Protein AF-A0AAV4PTM7-F1 (afdb_monomer)

Solvent-accessible surface area (backbone atoms only — not comparable to full-atom values): 9675 Å² total; per-residue (Å²): 117,81,78,84,70,65,84,48,94,49,66,48,75,42,84,50,56,78,88,29,52,40,85,44,82,68,51,60,56,103,88,47,66,78,36,68,26,48,34,34,26,4,47,56,44,49,49,53,51,48,52,56,47,50,68,61,45,69,78,68,66,70,103,73,63,75,95,68,82,64,57,34,36,32,39,38,38,43,46,26,48,37,37,32,33,60,32,76,85,66,52,61,63,32,39,34,42,30,68,70,17,52,76,44,94,44,91,88,51,53,48,39,32,35,44,43,69,51,72,95,68,92,82,74,92,46,71,70,59,48,53,54,43,41,76,74,66,49,59,67,66,57,58,54,47,54,52,50,52,53,53,50,55,51,52,51,52,57,57,52,57,68,67,71,77,116

Structure (mmCIF, N/CA/C/O backbone):
data_AF-A0AAV4PTM7-F1
#
_entry.id   AF-A0AAV4PTM7-F1
#
loop_
_atom_site.group_PDB
_atom_site.id
_atom_site.type_symbol
_atom_site.label_atom_id
_atom_site.label_alt_id
_atom_site.label_comp_id
_atom_site.label_asym_id
_atom_site.label_entity_id
_atom_site.label_seq_id
_atom_site.pdbx_PDB_ins_code
_atom_site.Cartn_x
_atom_site.Cartn_y
_atom_site.Cartn_z
_atom_site.occupancy
_atom_site.B_iso_or_equiv
_atom_site.auth_seq_id
_atom_site.auth_comp_id
_atom_site.auth_asym_id
_atom_site.auth_atom_id
_atom_site.pdbx_PDB_model_num
ATOM 1 N N . MET A 1 1 ? -3.768 -21.547 0.104 1.00 46.97 1 MET A N 1
ATOM 2 C CA . MET A 1 1 ? -2.486 -21.900 0.759 1.00 46.97 1 MET A CA 1
ATOM 3 C C . MET A 1 1 ? -1.409 -20.812 0.682 1.00 46.97 1 MET A C 1
ATOM 5 O O . MET A 1 1 ? -0.734 -20.615 1.678 1.00 46.97 1 MET A O 1
ATOM 9 N N . GLY A 1 2 ? -1.249 -20.048 -0.412 1.00 51.84 2 GLY A N 1
ATOM 10 C CA . GLY A 1 2 ? -0.186 -19.017 -0.516 1.00 51.84 2 GLY A CA 1
ATOM 11 C C . GLY A 1 2 ? -0.287 -17.799 0.427 1.00 51.84 2 GLY A C 1
ATOM 12 O O . GLY A 1 2 ? 0.619 -16.974 0.455 1.00 51.84 2 GLY A O 1
ATOM 13 N N . GLN A 1 3 ? -1.372 -17.674 1.197 1.00 50.00 3 GLN A N 1
ATOM 14 C CA . GLN A 1 3 ? -1.558 -16.620 2.205 1.00 50.00 3 GLN A CA 1
ATOM 15 C C . GLN A 1 3 ? -0.800 -16.936 3.507 1.00 50.00 3 GLN A C 1
ATOM 17 O O . GLN A 1 3 ? -0.247 -16.030 4.113 1.00 50.00 3 GLN A O 1
ATOM 22 N N . CYS A 1 4 ? -0.698 -18.206 3.906 1.00 47.34 4 CYS A N 1
ATOM 23 C CA . CYS A 1 4 ? -0.143 -18.597 5.209 1.00 47.34 4 CYS A CA 1
ATOM 24 C C . CYS A 1 4 ? 1.397 -18.635 5.258 1.00 47.34 4 CYS A C 1
ATOM 26 O O . CYS A 1 4 ? 1.957 -18.823 6.328 1.00 47.34 4 CYS A O 1
ATOM 28 N N . PHE A 1 5 ? 2.079 -18.463 4.118 1.00 45.56 5 PHE A N 1
ATOM 29 C CA . PHE A 1 5 ? 3.535 -18.647 3.995 1.00 45.56 5 PHE A CA 1
ATOM 30 C C . PHE A 1 5 ? 4.269 -17.452 3.376 1.00 45.56 5 PHE A C 1
ATOM 32 O O . PHE A 1 5 ? 5.419 -17.576 2.965 1.00 45.56 5 PHE A O 1
ATOM 39 N N . SER A 1 6 ? 3.626 -16.286 3.265 1.00 42.75 6 SER A N 1
ATOM 40 C CA . SER A 1 6 ? 4.366 -15.080 2.884 1.00 42.75 6 SER A CA 1
ATOM 41 C C . SER A 1 6 ? 5.147 -14.584 4.097 1.00 42.75 6 SER A C 1
ATOM 43 O O . SER A 1 6 ? 4.548 -14.087 5.046 1.00 42.75 6 SER A O 1
ATOM 45 N N . THR A 1 7 ? 6.468 -14.724 4.067 1.00 40.50 7 THR A N 1
ATOM 46 C CA . THR A 1 7 ? 7.371 -14.055 5.005 1.00 40.50 7 THR A CA 1
ATOM 47 C C . THR A 1 7 ? 7.286 -12.549 4.763 1.00 40.50 7 THR A C 1
ATOM 49 O O . THR A 1 7 ? 7.759 -12.049 3.744 1.00 40.50 7 THR A O 1
ATOM 52 N N . SER A 1 8 ? 6.613 -11.833 5.661 1.00 48.38 8 SER A N 1
ATOM 53 C CA . SER A 1 8 ? 6.539 -10.372 5.638 1.00 48.38 8 SER A CA 1
ATOM 54 C C . SER A 1 8 ? 7.711 -9.820 6.449 1.00 48.38 8 SER A C 1
ATOM 56 O O . SER A 1 8 ? 7.681 -9.865 7.677 1.00 48.38 8 SER A O 1
ATOM 58 N N . ASP A 1 9 ? 8.744 -9.298 5.785 1.00 51.97 9 ASP A N 1
ATOM 59 C CA . ASP A 1 9 ? 9.880 -8.658 6.472 1.00 51.97 9 ASP A CA 1
ATOM 60 C C . ASP A 1 9 ? 9.454 -7.426 7.306 1.00 51.97 9 ASP A C 1
ATOM 62 O O . ASP A 1 9 ? 10.126 -7.060 8.275 1.00 51.97 9 ASP A O 1
ATOM 66 N N . GLU A 1 10 ? 8.289 -6.837 7.005 1.00 57.81 10 GLU A N 1
ATOM 67 C CA . GLU A 1 10 ? 7.742 -5.647 7.673 1.00 57.81 10 GLU A CA 1
ATOM 68 C C . GLU A 1 10 ? 6.369 -5.895 8.323 1.00 57.81 10 GLU A C 1
ATOM 70 O O . GLU A 1 10 ? 5.446 -5.111 8.141 1.00 57.81 10 GLU A O 1
ATOM 75 N N . ALA A 1 11 ? 6.218 -6.969 9.108 1.00 64.38 11 ALA A N 1
ATOM 76 C CA . ALA A 1 11 ? 4.994 -7.208 9.882 1.00 64.38 11 ALA A CA 1
ATOM 77 C C . ALA A 1 11 ? 4.921 -6.338 11.150 1.00 64.38 11 ALA A C 1
ATOM 79 O O . ALA A 1 11 ? 5.406 -6.731 12.216 1.00 64.38 11 ALA A O 1
ATOM 80 N N . VAL A 1 12 ? 4.318 -5.154 11.034 1.00 81.44 12 VAL A N 1
ATOM 81 C CA . VAL A 1 12 ? 3.729 -4.442 12.180 1.00 81.44 12 VAL A CA 1
ATOM 82 C C . VAL A 1 12 ? 2.307 -4.956 12.373 1.00 81.44 12 VAL A C 1
ATOM 84 O O . VAL A 1 12 ? 1.565 -5.096 11.401 1.00 81.44 12 VAL A O 1
ATOM 87 N N . GLN A 1 13 ? 1.946 -5.245 13.620 1.00 88.00 13 GLN A N 1
ATOM 88 C CA . GLN A 1 13 ? 0.612 -5.699 13.998 1.00 88.00 13 GLN A CA 1
ATOM 89 C C . GLN A 1 13 ? -0.042 -4.647 14.888 1.00 88.00 13 GLN A C 1
ATOM 91 O O . GLN A 1 13 ? 0.579 -4.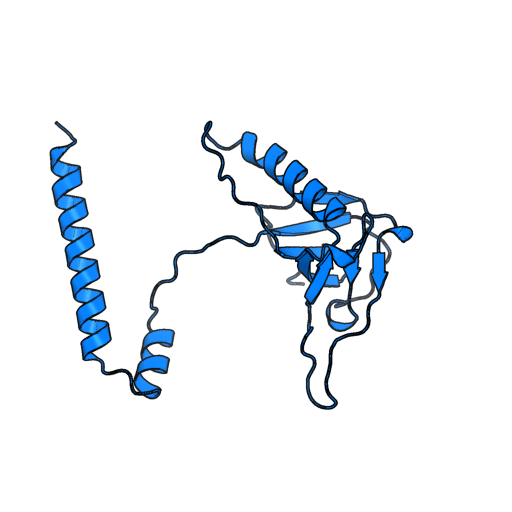178 15.842 1.00 88.00 13 GLN A O 1
ATOM 96 N N . ILE A 1 14 ? -1.277 -4.283 14.558 1.00 89.44 14 ILE A N 1
ATOM 97 C CA . ILE A 1 14 ? -2.095 -3.343 15.326 1.00 89.44 14 ILE A CA 1
ATOM 98 C C . ILE A 1 14 ? -3.416 -4.016 15.652 1.00 89.44 14 ILE A C 1
ATOM 100 O O . ILE A 1 14 ? -4.045 -4.617 14.782 1.00 89.44 14 ILE A O 1
ATOM 104 N N . GLU A 1 15 ? -3.845 -3.908 16.901 1.00 90.69 15 GLU A N 1
ATOM 105 C CA . GLU A 1 15 ? -5.148 -4.400 17.321 1.00 90.69 15 GLU A CA 1
ATOM 106 C C . GLU A 1 15 ? -6.240 -3.388 16.945 1.00 90.69 15 GLU A C 1
ATOM 108 O O . GLU A 1 15 ? -6.134 -2.182 17.214 1.00 90.69 15 GLU A O 1
ATOM 113 N N . LEU A 1 16 ? -7.275 -3.885 16.269 1.00 90.25 16 LEU A N 1
ATOM 114 C CA . LEU A 1 16 ? -8.450 -3.116 15.880 1.00 90.25 16 LEU A CA 1
ATOM 115 C C . LEU A 1 16 ? -9.690 -3.682 16.557 1.00 90.25 16 LEU A C 1
ATOM 117 O O . LEU A 1 16 ? -9.960 -4.879 16.473 1.00 90.25 16 LEU A O 1
ATOM 121 N N . ASP A 1 17 ? -10.484 -2.799 17.148 1.00 89.69 17 ASP A N 1
ATOM 122 C CA . ASP A 1 17 ? -11.818 -3.156 17.611 1.00 89.69 17 ASP A CA 1
ATOM 123 C C . ASP A 1 17 ? -12.791 -3.205 16.425 1.00 89.69 17 ASP A C 1
ATOM 125 O O . ASP A 1 17 ? -12.622 -2.497 15.430 1.00 89.69 17 ASP A O 1
ATOM 129 N N . ASP A 1 18 ? -13.894 -3.946 16.555 1.00 84.81 18 ASP A N 1
ATOM 130 C CA . ASP A 1 18 ? -14.944 -3.968 15.522 1.00 84.81 18 ASP A CA 1
ATOM 131 C C . ASP A 1 18 ? -15.547 -2.577 15.270 1.00 84.81 18 ASP A C 1
ATOM 133 O O . ASP A 1 18 ? -15.996 -2.274 14.168 1.00 84.81 18 ASP A O 1
ATOM 137 N N . LYS A 1 19 ? -15.499 -1.688 16.272 1.00 88.25 19 LYS A N 1
ATOM 138 C CA . LYS A 1 19 ? -15.916 -0.288 16.127 1.00 88.25 19 LYS A CA 1
ATOM 139 C C . LYS A 1 19 ? -14.989 0.504 15.205 1.00 88.25 19 LYS A C 1
ATOM 141 O O . LYS A 1 19 ? -15.424 1.517 14.667 1.00 88.25 19 LYS A O 1
ATOM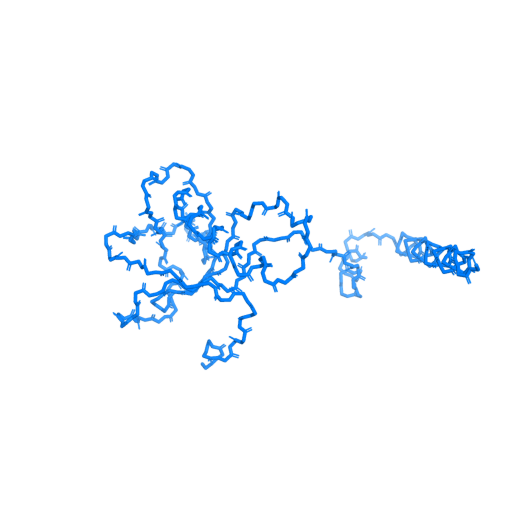 146 N N . ASP A 1 20 ? -13.734 0.097 15.041 1.00 91.38 20 ASP A N 1
ATOM 147 C CA . ASP A 1 20 ? -12.741 0.806 14.233 1.00 91.38 20 ASP A CA 1
ATOM 148 C C . ASP A 1 20 ? -12.837 0.404 12.756 1.00 91.38 20 ASP A C 1
ATOM 150 O O . ASP A 1 20 ? -12.341 1.111 11.882 1.00 91.38 20 ASP A O 1
ATOM 154 N N . VAL A 1 21 ? -13.526 -0.694 12.447 1.00 92.06 21 VAL A N 1
ATOM 155 C CA . VAL A 1 21 ? -13.688 -1.197 11.083 1.00 92.06 21 VAL A CA 1
ATOM 156 C C . VAL A 1 21 ? -15.001 -0.695 10.488 1.00 92.06 21 VAL A C 1
ATOM 158 O O . VAL A 1 21 ? -16.066 -0.797 11.090 1.00 92.06 21 VAL A O 1
ATOM 161 N N . VAL A 1 22 ? -14.937 -0.152 9.275 1.00 93.56 22 VAL A N 1
ATOM 162 C CA . VAL A 1 22 ? -16.106 0.314 8.524 1.00 93.56 22 VAL A CA 1
ATOM 163 C C . VAL A 1 22 ? -16.152 -0.397 7.181 1.00 93.56 22 VAL A C 1
ATOM 165 O O . VAL A 1 22 ? -15.181 -0.387 6.430 1.00 93.56 22 VAL A O 1
ATOM 168 N N . ASN A 1 23 ? -17.298 -0.981 6.847 1.00 92.38 23 ASN A N 1
ATOM 169 C CA . ASN A 1 23 ? -17.526 -1.552 5.525 1.00 92.38 23 ASN A CA 1
ATOM 170 C C . ASN A 1 23 ? -18.027 -0.461 4.576 1.00 92.38 23 ASN A C 1
ATOM 172 O O . ASN A 1 23 ? -19.069 0.148 4.820 1.00 92.38 23 ASN A O 1
ATOM 176 N N . ILE A 1 24 ? -17.295 -0.222 3.490 1.00 93.62 24 ILE A N 1
ATOM 177 C CA . ILE A 1 24 ? -17.675 0.723 2.435 1.00 93.62 24 ILE A CA 1
ATOM 178 C C . ILE A 1 24 ? -17.908 -0.024 1.111 1.00 93.62 24 ILE A C 1
ATOM 180 O O . ILE A 1 24 ? -17.177 -0.965 0.799 1.00 93.62 24 ILE A O 1
ATOM 184 N N . PRO A 1 25 ? -18.914 0.362 0.304 1.00 93.50 25 PRO A N 1
ATOM 185 C CA . PRO A 1 25 ? -19.214 -0.323 -0.952 1.00 93.50 25 PRO A CA 1
ATOM 186 C C . PRO A 1 25 ? -18.122 -0.059 -1.984 1.00 93.50 25 PRO A C 1
ATOM 188 O O . PRO A 1 25 ? -17.583 1.042 -2.025 1.00 93.50 25 PRO A O 1
ATOM 191 N N . ASP A 1 26 ? -17.812 -1.029 -2.842 1.00 92.31 26 ASP A N 1
ATOM 192 C CA . ASP A 1 26 ? -16.872 -0.835 -3.949 1.00 92.31 26 ASP A CA 1
ATOM 193 C C . ASP A 1 26 ? -17.300 0.297 -4.898 1.00 92.31 26 ASP A C 1
ATOM 195 O O . ASP A 1 26 ? -18.469 0.431 -5.255 1.00 92.31 26 ASP A O 1
ATOM 199 N N . ILE A 1 27 ? -16.328 1.098 -5.342 1.00 92.00 27 ILE A N 1
ATOM 200 C CA . ILE A 1 27 ? -16.521 2.082 -6.407 1.00 92.00 27 ILE A CA 1
ATOM 201 C C . ILE A 1 27 ? -16.504 1.313 -7.719 1.00 92.00 27 ILE A C 1
ATOM 203 O O . ILE A 1 27 ? -15.460 0.825 -8.158 1.00 92.00 27 ILE A O 1
ATOM 207 N N . ASN A 1 28 ? -17.662 1.202 -8.351 1.00 91.31 28 ASN A N 1
ATOM 208 C CA . ASN A 1 28 ? -17.817 0.506 -9.613 1.00 91.31 28 ASN A CA 1
ATOM 209 C C . ASN A 1 28 ? -18.635 1.336 -10.607 1.00 91.31 28 ASN A C 1
ATOM 211 O O . ASN A 1 28 ? -19.332 2.287 -10.262 1.00 91.31 28 ASN A O 1
ATOM 215 N N . ASN A 1 29 ? -18.493 0.974 -11.872 1.00 89.50 29 ASN A N 1
ATOM 216 C CA . ASN A 1 29 ? -19.490 1.215 -12.902 1.00 89.50 29 ASN A CA 1
ATOM 217 C C . ASN A 1 29 ? -20.083 -0.154 -13.273 1.00 89.50 29 ASN A C 1
ATOM 219 O O . ASN A 1 29 ? -19.469 -1.179 -12.979 1.00 89.50 29 ASN A O 1
ATOM 223 N N . TYR A 1 30 ? -21.216 -0.191 -13.977 1.00 81.38 30 TYR A N 1
ATOM 224 C CA . TYR A 1 30 ? -21.939 -1.412 -14.370 1.00 81.38 30 TYR A CA 1
ATOM 225 C C . TYR A 1 30 ? -21.059 -2.541 -14.949 1.00 81.38 30 TYR A C 1
ATOM 227 O O . TYR A 1 30 ? -21.456 -3.701 -14.919 1.00 81.38 30 TYR A O 1
ATOM 235 N N . LYS A 1 31 ? -19.873 -2.216 -15.486 1.00 90.44 31 LYS A N 1
ATOM 236 C CA . LYS A 1 31 ? -18.935 -3.160 -16.109 1.00 90.44 31 LYS A CA 1
ATOM 237 C C . LYS A 1 31 ? -17.633 -3.408 -15.331 1.00 90.44 31 LYS A C 1
ATOM 239 O O . LYS A 1 31 ? -17.011 -4.445 -15.540 1.00 90.44 31 LYS A O 1
ATOM 244 N N . TYR A 1 32 ? -17.184 -2.478 -14.487 1.00 89.25 32 TYR A N 1
ATOM 245 C CA . TYR A 1 32 ? -15.840 -2.527 -13.895 1.00 89.25 32 TYR A CA 1
ATOM 246 C C . TYR A 1 32 ? -15.832 -2.022 -12.455 1.00 89.25 32 TYR A C 1
ATOM 248 O O . TYR A 1 32 ? -16.468 -1.016 -12.145 1.00 89.25 32 TYR A O 1
ATOM 256 N N . VAL A 1 33 ? -15.052 -2.684 -11.601 1.00 91.19 33 VAL A N 1
ATOM 257 C CA . VAL A 1 33 ? -14.774 -2.247 -10.230 1.00 91.19 33 VAL A CA 1
ATOM 258 C C . VAL A 1 33 ? -13.455 -1.476 -10.224 1.00 91.19 33 VAL A C 1
ATOM 260 O O . VAL A 1 33 ? -12.413 -2.027 -10.559 1.00 91.19 33 VAL A O 1
ATOM 263 N N . PHE A 1 34 ? -13.497 -0.194 -9.866 1.00 91.12 34 PHE A N 1
ATOM 264 C CA . PHE A 1 34 ? -12.320 0.681 -9.841 1.00 91.12 34 PHE A CA 1
ATOM 265 C C . PHE A 1 34 ? -11.545 0.598 -8.526 1.00 91.12 34 PHE A C 1
ATOM 267 O O . PHE A 1 34 ? -10.356 0.900 -8.499 1.00 91.12 34 PHE A O 1
ATOM 274 N N . SER A 1 35 ? -12.206 0.199 -7.438 1.00 91.19 35 SER A N 1
ATOM 275 C CA . SER A 1 35 ? -11.604 0.075 -6.106 1.00 91.19 35 SER A CA 1
ATOM 276 C C . SER A 1 35 ? -11.259 -1.362 -5.715 1.00 91.19 35 SER A C 1
ATOM 278 O O . SER A 1 35 ? -11.203 -1.656 -4.522 1.00 91.19 35 SER A O 1
ATOM 280 N N . ASP A 1 36 ? -11.077 -2.258 -6.690 1.00 91.81 36 ASP A N 1
ATOM 281 C CA . ASP A 1 36 ? -10.841 -3.680 -6.422 1.00 91.81 36 ASP A CA 1
ATOM 282 C C . ASP A 1 36 ? -9.599 -3.860 -5.541 1.00 91.81 36 ASP A C 1
ATOM 284 O O . ASP A 1 36 ? -8.474 -3.532 -5.927 1.00 91.81 36 ASP A O 1
ATOM 288 N N . GLY A 1 37 ? -9.822 -4.343 -4.319 1.00 91.75 37 GLY A N 1
ATOM 289 C CA . GLY A 1 37 ? -8.756 -4.593 -3.363 1.00 91.75 37 GLY A CA 1
ATOM 290 C C . GLY A 1 37 ? -8.160 -3.334 -2.723 1.00 91.75 37 GLY A C 1
ATOM 291 O O . GLY A 1 37 ? -7.066 -3.433 -2.164 1.00 91.75 37 GLY A O 1
ATOM 292 N N . VAL A 1 38 ? -8.828 -2.172 -2.790 1.00 95.31 38 VAL A N 1
ATOM 293 C CA . VAL A 1 38 ? -8.324 -0.900 -2.235 1.00 95.31 38 VAL A CA 1
ATOM 294 C C . VAL A 1 38 ? -9.286 -0.294 -1.209 1.00 95.31 38 VAL A C 1
ATOM 296 O O . VAL A 1 38 ? -10.320 0.272 -1.563 1.00 95.31 38 VAL A O 1
ATOM 299 N N . GLY A 1 39 ? -8.909 -0.346 0.066 1.00 95.12 39 GLY A N 1
ATOM 300 C CA . GLY A 1 39 ? -9.601 0.306 1.178 1.00 95.12 39 GLY A CA 1
ATOM 301 C C . GLY A 1 39 ? -8.993 1.659 1.558 1.00 95.12 39 GLY A C 1
ATOM 302 O O . GLY A 1 39 ? -8.151 2.215 0.848 1.00 95.12 39 GLY A O 1
ATOM 303 N N . MET A 1 40 ? -9.410 2.192 2.704 1.00 95.69 40 MET A N 1
ATOM 304 C CA . MET A 1 40 ? -8.892 3.449 3.253 1.00 95.69 40 MET A CA 1
ATOM 305 C C . MET A 1 40 ? -8.563 3.300 4.733 1.00 95.69 40 MET A C 1
ATOM 307 O O . MET A 1 40 ? -9.138 2.462 5.420 1.00 95.69 40 MET A O 1
ATOM 311 N N . LEU A 1 41 ? -7.672 4.146 5.231 1.00 94.69 41 LEU A N 1
ATOM 312 C CA . LEU A 1 41 ? -7.414 4.291 6.658 1.00 94.69 41 LEU A CA 1
ATOM 313 C C . LEU A 1 41 ? -7.476 5.762 7.058 1.00 94.69 41 LEU A C 1
ATOM 315 O O . LEU A 1 41 ? -7.217 6.647 6.239 1.00 94.69 41 LEU A O 1
ATOM 319 N N . SER A 1 42 ? -7.821 6.029 8.310 1.00 94.94 42 SER A N 1
ATOM 320 C CA . SER A 1 42 ? -7.763 7.386 8.830 1.00 94.94 42 SER A CA 1
ATOM 321 C C . SER A 1 42 ? -6.327 7.808 9.110 1.00 94.94 42 SER A C 1
ATOM 323 O O . SER A 1 42 ? -5.419 6.982 9.235 1.00 94.94 42 SER A O 1
ATOM 325 N N . LYS A 1 43 ? -6.125 9.120 9.223 1.00 92.69 43 LYS A N 1
ATOM 326 C CA . LYS A 1 43 ? -4.814 9.682 9.537 1.00 92.69 43 LYS A CA 1
ATOM 327 C C . LYS A 1 43 ? -4.297 9.208 10.899 1.00 92.69 43 LYS A C 1
ATOM 329 O O . LYS A 1 43 ? -3.146 8.804 10.983 1.00 92.69 43 LYS A O 1
ATOM 334 N N . GLU A 1 44 ? -5.163 9.150 11.913 1.00 92.44 44 GLU A N 1
ATOM 335 C CA . GLU A 1 44 ? -4.809 8.653 13.253 1.00 92.44 44 GLU A CA 1
ATOM 336 C C . GLU A 1 44 ? -4.259 7.221 13.211 1.00 92.44 44 GLU A C 1
ATOM 338 O O . GLU A 1 44 ? -3.197 6.947 13.765 1.00 92.44 44 GLU A O 1
ATOM 343 N N . LEU A 1 45 ? -4.934 6.316 12.490 1.00 92.38 45 LEU A N 1
ATOM 344 C CA . LEU A 1 45 ? -4.461 4.939 12.339 1.00 92.38 45 LEU A CA 1
ATOM 345 C C . LEU A 1 45 ? -3.171 4.874 11.503 1.00 92.38 45 LEU A C 1
ATOM 347 O O . LEU A 1 45 ? -2.301 4.045 11.760 1.00 92.38 45 LEU A O 1
ATOM 351 N N . SER A 1 46 ? -3.019 5.759 10.513 1.00 91.69 46 SER A N 1
ATOM 352 C CA . SER A 1 46 ? -1.794 5.842 9.711 1.00 91.69 46 SER A CA 1
ATOM 353 C C . SER A 1 46 ? -0.593 6.274 10.541 1.00 91.69 46 SER A C 1
ATOM 355 O O . SER A 1 46 ? 0.503 5.755 10.335 1.00 91.69 46 SER A O 1
ATOM 357 N N . ASP A 1 47 ? -0.783 7.235 11.439 1.00 90.44 47 ASP A N 1
ATOM 358 C CA . ASP A 1 47 ? 0.264 7.744 12.318 1.00 90.44 47 ASP A CA 1
ATOM 359 C C . ASP A 1 47 ? 0.681 6.672 13.334 1.00 90.44 47 ASP A C 1
ATOM 361 O O . ASP A 1 47 ? 1.875 6.439 13.513 1.00 90.44 47 ASP A O 1
ATOM 365 N N . GLU A 1 48 ? -0.271 5.906 13.875 1.00 90.62 48 GLU A N 1
ATOM 366 C CA . GLU A 1 48 ? 0.013 4.743 14.730 1.00 90.62 48 GLU A CA 1
ATOM 367 C C . GLU A 1 48 ? 0.859 3.681 14.001 1.00 90.62 48 GLU A C 1
ATOM 369 O O . GLU A 1 48 ? 1.860 3.191 14.536 1.00 90.62 48 GLU A O 1
ATOM 374 N N . ILE A 1 49 ? 0.519 3.372 12.741 1.00 89.62 49 ILE A N 1
ATOM 375 C CA . ILE A 1 49 ? 1.317 2.474 11.892 1.00 89.62 49 ILE A CA 1
ATOM 376 C C . ILE A 1 49 ? 2.733 3.026 11.705 1.00 89.62 49 ILE A C 1
ATOM 378 O O . ILE A 1 49 ? 3.703 2.279 11.848 1.00 89.62 49 ILE A O 1
ATOM 382 N N . ARG A 1 50 ? 2.877 4.322 11.405 1.00 87.75 50 ARG A N 1
ATOM 383 C CA . ARG A 1 50 ? 4.186 4.974 11.222 1.00 87.75 50 ARG A CA 1
ATOM 384 C C . ARG A 1 50 ? 5.026 4.920 12.490 1.00 87.75 50 ARG A C 1
ATOM 386 O O . ARG A 1 50 ? 6.203 4.581 12.415 1.00 87.75 50 ARG A O 1
ATOM 393 N N . GLU A 1 51 ? 4.444 5.201 13.649 1.00 86.19 51 GLU A N 1
ATOM 394 C CA . GLU A 1 51 ? 5.144 5.118 14.931 1.00 86.19 51 GLU A CA 1
ATOM 395 C C . GLU A 1 51 ? 5.622 3.696 15.230 1.00 86.19 51 GLU A C 1
ATOM 397 O O . GLU A 1 51 ? 6.771 3.492 15.632 1.00 86.19 51 GLU A O 1
ATOM 402 N N . ALA A 1 52 ? 4.766 2.700 15.004 1.00 84.94 52 ALA A N 1
ATOM 403 C CA . ALA A 1 52 ? 5.114 1.300 15.206 1.00 84.94 52 ALA A CA 1
ATOM 404 C C . ALA A 1 52 ? 6.202 0.822 14.223 1.00 84.94 52 ALA A C 1
ATOM 406 O O . ALA A 1 52 ? 7.114 0.090 14.618 1.00 84.94 52 ALA A O 1
ATOM 407 N N . LEU A 1 53 ? 6.166 1.285 12.969 1.00 80.94 53 LEU A N 1
ATOM 408 C CA . LEU A 1 53 ? 7.225 1.051 11.982 1.00 80.94 53 LEU A CA 1
ATOM 409 C C . LEU A 1 53 ? 8.543 1.705 12.409 1.00 80.94 53 LEU A C 1
ATOM 411 O O . LEU A 1 53 ? 9.580 1.044 12.415 1.00 80.94 53 LEU A O 1
ATOM 415 N N . ASN A 1 54 ? 8.504 2.970 12.831 1.00 77.25 54 ASN A N 1
ATOM 416 C CA . ASN A 1 54 ? 9.684 3.724 13.250 1.00 77.25 54 ASN A CA 1
ATOM 417 C C . ASN A 1 54 ? 10.369 3.087 14.459 1.00 77.25 54 ASN A C 1
ATOM 419 O O . ASN A 1 54 ? 11.591 2.948 14.444 1.00 77.25 54 ASN A O 1
ATOM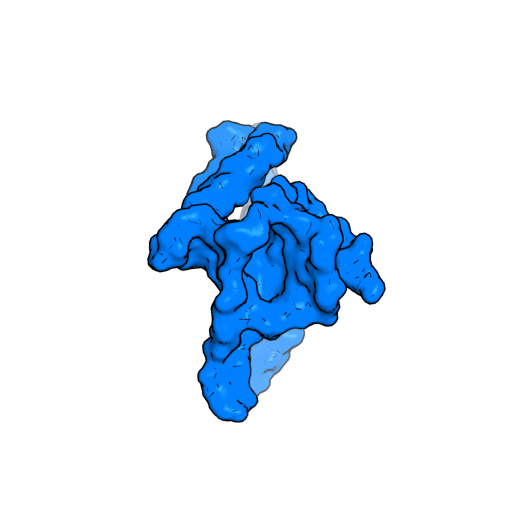 423 N N . LYS A 1 55 ? 9.606 2.622 15.460 1.00 73.31 55 LYS A N 1
ATOM 424 C CA . LYS A 1 55 ? 10.132 1.872 16.621 1.00 73.31 55 LYS A CA 1
ATOM 425 C C . LYS A 1 55 ? 10.832 0.571 16.216 1.00 73.31 55 LYS A C 1
ATOM 427 O O . LYS A 1 55 ? 11.781 0.143 16.865 1.00 73.31 55 LYS A O 1
ATOM 432 N N . ARG A 1 56 ? 10.374 -0.079 15.143 1.00 69.69 56 ARG A N 1
ATOM 433 C CA . ARG A 1 56 ? 10.981 -1.314 14.625 1.00 69.69 56 ARG A CA 1
ATOM 434 C C . ARG A 1 56 ? 12.236 -1.030 13.793 1.00 69.69 56 ARG A C 1
ATOM 436 O O . ARG A 1 56 ? 13.181 -1.817 13.849 1.00 69.69 56 ARG A O 1
ATOM 443 N N . LEU A 1 57 ? 12.246 0.077 13.047 1.00 62.59 57 LEU A N 1
ATOM 444 C CA . LEU A 1 57 ? 13.339 0.490 12.159 1.00 62.59 57 LEU A CA 1
ATOM 445 C C . LEU A 1 57 ? 14.499 1.185 12.885 1.00 62.59 57 LEU A C 1
ATOM 447 O O . LEU A 1 57 ? 15.635 1.013 12.459 1.00 62.59 57 LEU A O 1
ATOM 451 N N . THR A 1 58 ? 14.266 1.875 14.009 1.00 53.94 58 THR A N 1
ATOM 452 C CA . THR A 1 58 ? 15.347 2.474 14.831 1.00 53.94 58 THR A CA 1
ATOM 453 C C . THR A 1 58 ? 16.344 1.437 15.357 1.00 53.94 58 THR A C 1
ATOM 455 O O . THR A 1 58 ? 17.484 1.771 15.653 1.00 53.94 58 THR A O 1
ATOM 458 N N . ASN A 1 59 ? 15.967 0.157 15.387 1.00 50.12 59 ASN A N 1
ATOM 459 C CA . ASN A 1 59 ? 16.871 -0.948 15.714 1.00 50.12 59 ASN A CA 1
ATOM 460 C C . ASN A 1 59 ? 17.769 -1.392 14.535 1.00 50.12 59 ASN A C 1
ATOM 462 O O . ASN A 1 59 ? 18.508 -2.365 14.679 1.00 50.12 59 ASN A O 1
ATOM 466 N N . ARG A 1 60 ? 17.684 -0.753 13.354 1.00 48.94 60 ARG A N 1
ATOM 467 C CA . ARG A 1 60 ? 18.344 -1.188 12.107 1.00 48.94 60 ARG A CA 1
ATOM 468 C C . ARG A 1 60 ? 19.044 -0.068 11.308 1.00 48.94 60 ARG A C 1
ATOM 470 O O . ARG A 1 60 ? 18.972 -0.133 10.090 1.00 48.94 60 ARG A O 1
ATOM 477 N N . ILE A 1 61 ? 19.797 0.837 11.951 1.00 41.72 61 ILE A N 1
ATOM 478 C CA . ILE A 1 61 ? 20.834 1.742 11.364 1.00 41.72 61 ILE A CA 1
ATOM 479 C C . ILE A 1 61 ? 20.486 3.247 11.423 1.00 41.72 61 ILE A C 1
ATOM 481 O O . ILE A 1 61 ? 19.441 3.674 10.942 1.00 41.72 61 ILE A O 1
ATOM 485 N N . ASP A 1 62 ? 21.442 3.980 12.011 1.00 39.91 62 ASP A N 1
ATOM 486 C CA . ASP A 1 62 ? 21.885 5.379 11.901 1.00 39.91 62 ASP A CA 1
ATOM 487 C C . ASP A 1 62 ? 20.895 6.557 11.895 1.00 39.91 62 ASP A C 1
ATOM 489 O O . ASP A 1 62 ? 19.792 6.540 11.359 1.00 39.91 62 ASP A O 1
ATOM 493 N N . GLU A 1 63 ? 21.385 7.653 12.474 1.00 41.62 63 GLU A N 1
ATOM 494 C CA . GLU A 1 63 ? 20.771 8.951 12.803 1.00 41.62 63 GLU A CA 1
ATOM 495 C C . GLU A 1 63 ? 20.258 9.769 11.589 1.00 41.62 63 GLU A C 1
ATOM 497 O O . GLU A 1 63 ? 20.030 10.973 11.667 1.00 41.62 63 GLU A O 1
ATOM 502 N N . THR A 1 64 ? 20.042 9.106 10.453 1.00 44.72 64 THR A N 1
ATOM 503 C CA . THR A 1 64 ? 19.523 9.640 9.185 1.00 44.72 64 THR A CA 1
ATOM 504 C C . THR A 1 64 ? 18.349 8.802 8.667 1.00 44.72 64 THR A C 1
ATOM 506 O O . THR A 1 64 ? 18.185 8.607 7.461 1.00 44.72 64 THR A O 1
ATOM 509 N N . GLY A 1 65 ? 17.519 8.283 9.579 1.00 48.28 65 GLY A N 1
ATOM 510 C CA . GLY A 1 65 ? 16.315 7.534 9.224 1.00 48.28 65 GLY A CA 1
ATOM 511 C C . GLY A 1 65 ? 15.475 8.300 8.189 1.00 48.28 65 GLY A C 1
ATOM 512 O O . GLY A 1 65 ? 15.337 9.523 8.292 1.00 48.28 65 GLY A O 1
ATOM 513 N N . PRO A 1 66 ? 14.942 7.626 7.155 1.00 50.50 66 PRO A N 1
ATOM 514 C CA . PRO A 1 66 ? 14.275 8.310 6.064 1.00 50.50 66 PRO A CA 1
ATOM 515 C C . PRO A 1 66 ? 13.072 9.063 6.631 1.00 50.50 66 PRO A C 1
ATOM 517 O O . PRO A 1 66 ? 12.169 8.454 7.199 1.00 50.50 66 PRO A O 1
ATOM 520 N N . ASN A 1 67 ? 13.039 10.384 6.438 1.00 60.50 67 ASN A N 1
ATOM 521 C CA . ASN A 1 67 ? 11.888 11.263 6.695 1.00 60.50 67 ASN A CA 1
ATOM 522 C C . ASN A 1 67 ? 10.736 10.974 5.705 1.00 60.50 67 ASN A C 1
ATOM 524 O O . ASN A 1 67 ? 10.135 11.867 5.110 1.00 60.50 67 ASN A O 1
ATOM 528 N N . TYR A 1 68 ? 10.521 9.696 5.411 1.00 73.25 68 TYR A N 1
ATOM 529 C CA . TYR A 1 68 ? 9.583 9.204 4.437 1.00 73.25 68 TYR A CA 1
ATOM 530 C C . TYR A 1 68 ? 8.333 8.742 5.175 1.00 73.25 68 TYR A C 1
ATOM 532 O O . TYR A 1 68 ? 8.353 7.761 5.914 1.00 73.25 68 TYR A O 1
ATOM 540 N N . ASN A 1 69 ? 7.237 9.454 4.935 1.00 82.12 69 ASN A N 1
ATOM 541 C CA . ASN A 1 69 ? 5.940 9.156 5.522 1.00 82.12 69 ASN A CA 1
ATOM 542 C C . ASN A 1 69 ? 5.108 8.340 4.520 1.00 82.12 69 ASN A C 1
ATOM 544 O O . ASN A 1 69 ? 4.575 8.922 3.570 1.00 82.12 69 ASN A O 1
ATOM 548 N N . PRO A 1 70 ? 4.991 7.005 4.684 1.00 86.94 70 PRO A N 1
ATOM 549 C CA . PRO A 1 70 ? 4.175 6.185 3.795 1.00 86.94 70 PRO A CA 1
ATOM 550 C C . PRO A 1 70 ? 2.705 6.584 3.912 1.00 86.94 70 PRO A C 1
ATOM 552 O O . PRO A 1 70 ? 2.197 6.747 5.020 1.00 86.94 70 PRO A O 1
ATOM 555 N N . SER A 1 71 ? 2.022 6.727 2.777 1.00 90.56 71 SER A N 1
ATOM 556 C CA . SER A 1 71 ? 0.589 7.051 2.703 1.00 90.56 71 SER A CA 1
ATOM 557 C C . SER A 1 71 ? -0.272 5.864 2.274 1.00 90.56 71 SER A C 1
ATOM 559 O O . SER A 1 71 ? -1.497 5.950 2.333 1.00 90.56 71 SER A O 1
ATOM 561 N N . ALA A 1 72 ? 0.342 4.757 1.847 1.00 92.94 72 ALA A N 1
ATOM 562 C CA . ALA A 1 72 ? -0.366 3.539 1.487 1.00 92.94 72 ALA A CA 1
ATOM 563 C C . ALA A 1 72 ? 0.336 2.293 2.031 1.00 92.94 72 ALA A C 1
ATOM 565 O O . ALA A 1 72 ? 1.564 2.219 2.101 1.00 92.94 72 ALA A O 1
ATOM 566 N N . PHE A 1 73 ? -0.467 1.294 2.379 1.00 92.19 73 PHE A N 1
ATOM 567 C CA . PHE A 1 73 ? -0.026 0.092 3.072 1.00 92.19 73 PHE A CA 1
ATOM 568 C C . PHE A 1 73 ? -0.672 -1.137 2.447 1.00 92.19 73 PHE A C 1
ATOM 570 O O . PHE A 1 73 ? -1.861 -1.138 2.127 1.00 92.19 73 PHE A O 1
ATOM 577 N N . GLN A 1 74 ? 0.109 -2.197 2.276 1.00 94.06 74 GLN A N 1
ATOM 578 C CA . GLN A 1 74 ? -0.413 -3.516 1.951 1.00 94.06 74 GLN A CA 1
ATOM 579 C C . GLN A 1 74 ? -0.799 -4.210 3.248 1.00 94.06 74 GLN A C 1
ATOM 581 O O . GLN A 1 74 ? 0.043 -4.327 4.136 1.00 94.06 74 GLN A O 1
ATOM 586 N N . ILE A 1 75 ? -2.036 -4.693 3.346 1.00 93.50 75 ILE A N 1
ATOM 587 C CA . ILE A 1 75 ? -2.568 -5.222 4.605 1.00 93.50 75 ILE A CA 1
ATOM 588 C C . ILE A 1 75 ? -3.133 -6.630 4.489 1.00 93.50 75 ILE A C 1
ATOM 590 O O . ILE A 1 75 ? -3.518 -7.094 3.406 1.00 93.50 75 ILE A O 1
ATOM 594 N N . ARG A 1 76 ? -3.220 -7.279 5.651 1.00 91.81 76 ARG A N 1
ATOM 595 C CA . ARG A 1 76 ? -4.021 -8.474 5.904 1.00 91.81 76 ARG A CA 1
ATOM 596 C C . ARG A 1 76 ? -4.804 -8.280 7.193 1.00 91.81 76 ARG A C 1
ATOM 598 O O . ARG A 1 76 ? -4.235 -7.895 8.208 1.00 91.81 76 ARG A O 1
ATOM 605 N N . PHE A 1 77 ? -6.104 -8.533 7.140 1.00 91.06 77 PHE A N 1
ATOM 606 C CA . PHE A 1 77 ? -6.996 -8.362 8.284 1.00 91.06 77 PHE A CA 1
ATOM 607 C C . PHE A 1 77 ? -8.233 -9.235 8.099 1.00 91.06 77 PHE A C 1
ATOM 609 O O . PHE A 1 77 ? -8.847 -9.133 7.047 1.00 91.06 77 PHE A O 1
ATOM 616 N N . LYS A 1 78 ? -8.602 -10.092 9.061 1.00 88.31 78 LYS A N 1
ATOM 617 C CA . LYS A 1 78 ? -9.849 -10.896 9.018 1.00 88.31 78 LYS A CA 1
ATOM 618 C C . LYS A 1 78 ? -10.167 -11.542 7.654 1.00 88.31 78 LYS A C 1
ATOM 620 O O . LYS A 1 78 ? -11.268 -11.441 7.134 1.00 88.31 78 LYS A O 1
ATOM 625 N N . GLY A 1 79 ? -9.176 -12.162 7.006 1.00 85.94 79 GLY A N 1
ATOM 626 C CA . GLY A 1 79 ? -9.357 -12.781 5.679 1.00 85.94 79 GLY A CA 1
ATOM 627 C C . GLY A 1 79 ? -9.489 -11.806 4.496 1.00 85.94 79 GLY A C 1
ATOM 628 O O . GLY A 1 79 ? -9.512 -12.224 3.333 1.00 85.94 79 GLY A O 1
ATOM 629 N N . CYS A 1 80 ? -9.459 -10.503 4.766 1.00 90.50 80 CYS A N 1
ATOM 630 C CA . CYS A 1 80 ? -9.278 -9.450 3.783 1.00 90.50 80 CYS A CA 1
ATOM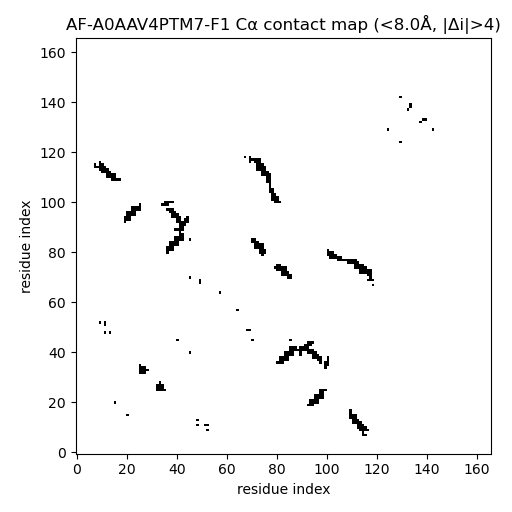 631 C C . CYS A 1 80 ? -7.801 -9.295 3.408 1.00 90.50 80 CYS A C 1
ATOM 633 O O . CYS A 1 80 ? -6.900 -9.323 4.253 1.00 90.50 80 CYS A O 1
ATOM 635 N N . LYS A 1 81 ? -7.557 -9.077 2.115 1.00 92.44 81 LYS A N 1
ATOM 636 C CA . LYS A 1 81 ? -6.247 -8.729 1.564 1.00 92.44 81 LYS A CA 1
ATOM 637 C C . LYS A 1 81 ? -6.407 -7.604 0.558 1.00 92.44 81 LYS A C 1
ATOM 639 O O . LYS A 1 81 ? -7.228 -7.692 -0.352 1.00 92.44 81 LYS A O 1
ATOM 644 N N . GLY A 1 82 ? -5.537 -6.610 0.660 1.00 93.75 82 GLY A N 1
ATOM 645 C CA . GLY A 1 82 ? -5.518 -5.519 -0.298 1.00 93.75 82 GLY A CA 1
ATOM 646 C C . GLY A 1 82 ? -4.523 -4.435 0.064 1.00 93.75 82 GLY A C 1
ATOM 647 O O . GLY A 1 82 ? -3.595 -4.647 0.849 1.00 93.75 82 GLY A O 1
ATOM 648 N N . MET A 1 83 ? -4.744 -3.277 -0.536 1.00 95.62 83 MET A N 1
ATOM 649 C CA . MET A 1 83 ? -4.074 -2.030 -0.214 1.00 95.62 83 MET A CA 1
ATOM 650 C C . MET A 1 83 ? -5.029 -1.136 0.568 1.00 95.62 83 MET A C 1
ATOM 652 O O . MET A 1 83 ? -6.237 -1.174 0.354 1.00 95.62 83 MET A O 1
ATOM 656 N N . VAL A 1 84 ? -4.489 -0.297 1.437 1.00 95.50 84 VAL A N 1
ATOM 657 C CA . VAL A 1 84 ? -5.222 0.794 2.079 1.00 95.50 84 VAL A CA 1
ATOM 658 C C . VAL A 1 84 ? -4.414 2.072 1.945 1.00 95.50 84 VAL A C 1
ATOM 660 O O . VAL A 1 84 ? -3.187 2.041 2.045 1.00 95.50 84 VAL A O 1
ATOM 663 N N . ALA A 1 85 ? -5.094 3.181 1.681 1.00 95.31 85 ALA A N 1
ATOM 664 C CA . ALA A 1 85 ? -4.479 4.500 1.573 1.00 95.31 85 ALA A CA 1
ATOM 665 C C . ALA A 1 85 ? -5.034 5.454 2.635 1.00 95.31 85 ALA A C 1
ATOM 667 O O . ALA A 1 85 ? -6.207 5.360 3.007 1.00 95.31 85 ALA A O 1
ATOM 668 N N . GLU A 1 86 ? -4.192 6.363 3.122 1.00 94.69 86 GLU A N 1
ATOM 669 C CA . GLU A 1 86 ? -4.604 7.403 4.060 1.00 94.69 86 GLU A CA 1
ATOM 670 C C . GLU A 1 86 ? -5.665 8.301 3.423 1.00 94.69 86 GLU A C 1
ATOM 672 O O . GLU A 1 86 ? -5.463 8.878 2.353 1.00 94.69 86 GLU A O 1
ATOM 677 N N . ASN A 1 87 ? -6.793 8.438 4.113 1.00 94.06 87 ASN A N 1
ATOM 678 C CA . ASN A 1 87 ? -7.826 9.405 3.803 1.00 94.06 87 ASN A CA 1
ATOM 679 C C . ASN A 1 87 ? -8.072 10.299 5.032 1.00 94.06 87 ASN A C 1
ATOM 681 O O . ASN A 1 87 ? -8.752 9.876 5.972 1.00 94.06 87 ASN A O 1
ATOM 685 N N . PRO A 1 88 ? -7.592 11.557 5.015 1.00 87.56 88 PRO A N 1
ATOM 686 C CA . PRO A 1 88 ? -7.814 12.508 6.105 1.00 87.56 88 PRO A CA 1
ATOM 687 C C . PRO A 1 88 ? -9.295 12.806 6.387 1.00 87.56 88 PRO A C 1
ATOM 689 O O . PRO A 1 88 ? -9.629 13.253 7.478 1.00 87.56 88 PRO A O 1
ATOM 692 N N . GLN A 1 89 ? -10.191 12.552 5.427 1.00 89.06 89 GLN A N 1
ATOM 693 C CA . GLN A 1 89 ? -11.633 12.789 5.567 1.00 89.06 89 GLN A CA 1
ATOM 694 C C . GLN A 1 89 ? -12.362 11.667 6.323 1.00 89.06 89 GLN A C 1
ATOM 696 O O . GLN A 1 89 ? -13.540 11.813 6.635 1.00 89.06 89 GLN A O 1
ATOM 701 N N . LEU A 1 90 ? -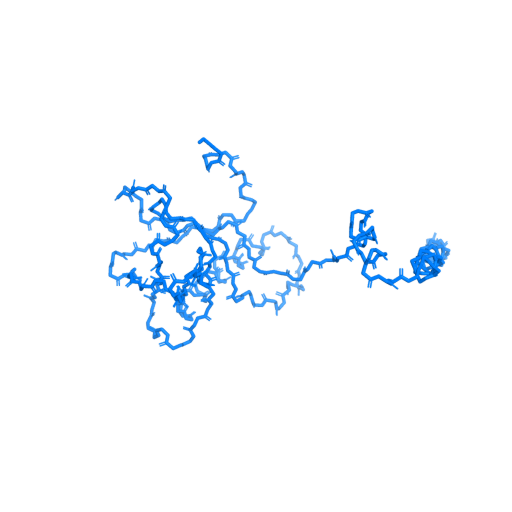11.693 10.543 6.615 1.00 85.06 90 LEU A N 1
ATOM 702 C CA . LEU A 1 90 ? -12.308 9.411 7.319 1.00 85.06 90 LEU A CA 1
ATOM 703 C C . LEU A 1 90 ? -12.558 9.711 8.813 1.00 85.06 90 LEU A C 1
ATOM 705 O O . LEU A 1 90 ? -13.323 9.001 9.462 1.00 85.06 90 LEU A O 1
ATOM 709 N N . GLY A 1 91 ? -11.961 10.787 9.339 1.00 85.69 91 GLY A N 1
ATOM 710 C CA . GLY A 1 91 ? -12.142 11.241 10.715 1.00 85.69 91 GLY A CA 1
ATOM 711 C C . GLY A 1 91 ? -11.274 10.464 11.704 1.00 85.69 91 GLY A C 1
ATOM 712 O O . GLY A 1 91 ? -10.053 10.430 11.556 1.00 85.69 91 GLY A O 1
ATOM 713 N N . SER A 1 92 ? -11.915 9.873 12.716 1.00 88.06 92 SER A N 1
ATOM 714 C CA . SER A 1 92 ? -11.269 9.159 13.828 1.00 88.06 92 SER A CA 1
ATOM 715 C C . SER A 1 92 ? -10.528 7.892 13.390 1.00 88.06 92 SER A C 1
ATOM 717 O O . SER A 1 92 ? -10.587 7.500 12.227 1.00 88.06 92 SER A O 1
ATOM 719 N N . ARG A 1 93 ? -9.816 7.229 14.308 1.00 92.62 93 ARG A N 1
ATOM 720 C CA . ARG A 1 93 ? -9.172 5.910 14.147 1.00 92.62 93 ARG A CA 1
ATOM 721 C C . ARG A 1 93 ? -10.102 4.885 13.476 1.00 92.62 93 ARG A C 1
ATOM 723 O O . ARG A 1 93 ? -10.945 4.277 14.131 1.00 92.62 93 ARG A O 1
ATOM 730 N N . LYS A 1 94 ? -9.974 4.721 12.154 1.00 94.19 94 LYS A N 1
ATOM 731 C CA . LYS A 1 94 ? -10.856 3.884 11.333 1.00 94.19 94 LYS A CA 1
ATOM 732 C C . LYS A 1 94 ? -10.095 3.183 10.214 1.00 94.19 94 LYS A C 1
ATOM 734 O O . LYS A 1 94 ? -9.238 3.781 9.560 1.00 94.19 94 LYS A O 1
ATOM 739 N N . LEU A 1 95 ? -10.492 1.945 9.946 1.00 94.56 95 LEU A N 1
ATOM 740 C CA . LEU A 1 95 ? -10.115 1.150 8.785 1.00 94.56 95 LEU A CA 1
ATOM 741 C C . LEU A 1 95 ? -11.363 0.915 7.929 1.00 94.56 95 LEU A C 1
ATOM 743 O O . LEU A 1 95 ? -12.283 0.215 8.344 1.00 94.56 95 LEU A O 1
ATOM 747 N N . ALA A 1 96 ? -11.395 1.478 6.726 1.00 94.69 96 ALA A N 1
ATOM 748 C CA . ALA A 1 96 ? -12.479 1.262 5.780 1.00 94.69 96 ALA A CA 1
ATOM 749 C C . ALA A 1 96 ? -12.126 0.130 4.805 1.00 94.69 96 ALA A C 1
ATOM 751 O O . ALA A 1 96 ? -11.246 0.288 3.952 1.00 94.69 96 ALA A O 1
ATOM 752 N N . ILE A 1 97 ? -12.822 -0.999 4.917 1.00 94.31 97 ILE A N 1
ATOM 753 C CA . ILE A 1 97 ? -12.647 -2.175 4.058 1.00 94.31 97 ILE A CA 1
ATOM 754 C C . ILE A 1 97 ? -13.776 -2.280 3.032 1.00 94.31 97 ILE A C 1
ATOM 756 O O . ILE A 1 97 ? -14.876 -1.761 3.230 1.00 94.31 97 ILE A O 1
ATOM 760 N N . ARG A 1 98 ? -13.488 -2.940 1.908 1.00 94.62 98 ARG A N 1
ATOM 761 C CA . ARG A 1 98 ? -14.433 -3.151 0.804 1.00 94.62 98 ARG A CA 1
ATOM 762 C C . ARG A 1 98 ? -14.718 -4.635 0.588 1.00 94.62 98 ARG A C 1
ATOM 764 O O . ARG A 1 98 ? -13.811 -5.437 0.811 1.00 94.62 98 ARG A O 1
ATOM 771 N N . PRO A 1 99 ? -15.899 -4.998 0.054 1.00 91.75 99 PRO A N 1
ATOM 772 C CA . PRO A 1 99 ? -16.232 -6.385 -0.275 1.00 91.75 99 PRO A CA 1
ATOM 773 C C . PRO A 1 99 ? -15.195 -7.063 -1.181 1.00 91.75 99 PRO A C 1
ATOM 775 O O . PRO A 1 99 ? -14.812 -8.201 -0.936 1.00 91.75 99 PRO A O 1
ATOM 778 N N . SER A 1 100 ? -14.659 -6.353 -2.182 1.00 91.94 100 SER A N 1
ATOM 779 C CA . SER A 1 100 ? -13.607 -6.873 -3.072 1.00 91.94 100 SER A CA 1
ATOM 780 C C . SER A 1 100 ? -12.322 -7.320 -2.355 1.00 91.94 100 SER A C 1
ATOM 782 O O . SER A 1 100 ? -11.566 -8.149 -2.878 1.00 91.94 100 SER A O 1
ATOM 784 N N . MET A 1 101 ? -12.052 -6.803 -1.152 1.00 92.88 101 MET A N 1
ATOM 785 C CA . MET A 1 101 ? -10.874 -7.160 -0.357 1.00 92.88 101 MET A CA 1
ATOM 786 C C . MET A 1 101 ? -11.040 -8.498 0.364 1.00 92.88 101 MET A C 1
ATOM 788 O O . MET A 1 101 ? -10.032 -9.163 0.620 1.00 92.88 101 MET A O 1
ATOM 792 N N . GLU A 1 102 ? -12.270 -8.902 0.682 1.00 92.94 102 GLU A N 1
ATOM 793 C CA . GLU A 1 102 ? -12.566 -10.139 1.400 1.00 92.94 102 GLU A CA 1
ATOM 794 C C . GLU A 1 102 ? -12.284 -11.346 0.497 1.00 92.94 102 GLU A C 1
ATOM 796 O O . GLU A 1 102 ? -12.859 -11.499 -0.581 1.00 92.94 102 GLU A O 1
ATOM 801 N N . LYS A 1 103 ? -11.332 -12.196 0.898 1.00 89.69 103 LYS A N 1
ATOM 802 C CA . LYS A 1 103 ? -10.974 -13.404 0.131 1.00 89.69 103 LYS A CA 1
ATOM 803 C C . LYS A 1 103 ? -11.542 -14.671 0.755 1.00 89.69 103 LYS A C 1
ATOM 805 O O . LYS A 1 103 ? -11.714 -15.664 0.053 1.00 89.69 103 LYS A O 1
ATOM 810 N N . PHE A 1 104 ? -11.783 -14.644 2.059 1.00 87.69 104 PHE A N 1
ATOM 811 C CA . PHE A 1 104 ? -12.443 -15.694 2.818 1.00 87.69 104 PHE A CA 1
ATOM 812 C C . PHE A 1 104 ? -12.994 -15.091 4.117 1.00 87.69 104 PHE A C 1
ATOM 814 O O . PHE A 1 104 ? -12.344 -14.200 4.670 1.00 87.69 104 PHE A O 1
ATOM 821 N N . PRO A 1 105 ? -14.135 -15.586 4.619 1.00 85.00 105 PRO A N 1
ATOM 822 C CA . PRO A 1 105 ? -14.678 -15.139 5.894 1.00 85.00 105 PRO A CA 1
ATOM 823 C C . PRO A 1 105 ? -13.759 -15.589 7.035 1.00 85.00 105 PRO A C 1
ATOM 825 O O . PRO A 1 105 ? -13.286 -16.731 7.051 1.00 85.00 105 PRO A O 1
ATOM 828 N N . CYS A 1 106 ? -13.467 -14.693 7.976 1.00 81.88 106 CYS A N 1
ATOM 829 C CA . CYS A 1 106 ? -12.624 -14.990 9.131 1.00 81.88 106 CYS A CA 1
ATOM 830 C C . CYS A 1 106 ? -12.930 -14.039 10.294 1.00 81.88 106 CYS A C 1
ATOM 832 O O . CYS A 1 106 ? -12.554 -12.870 10.257 1.00 81.88 106 CYS A O 1
ATOM 834 N N . ASP A 1 107 ? -13.524 -14.575 11.360 1.00 77.25 107 ASP A N 1
ATOM 835 C CA . ASP A 1 107 ? -13.967 -13.779 12.516 1.00 77.25 107 ASP A CA 1
ATOM 836 C C . ASP A 1 107 ? -13.007 -13.848 13.713 1.00 77.25 107 ASP A C 1
ATOM 838 O O . ASP A 1 107 ? -13.251 -13.254 14.758 1.00 77.25 107 ASP A O 1
ATOM 842 N N . THR A 1 108 ? -11.909 -14.598 13.596 1.00 75.75 108 THR A N 1
ATOM 843 C CA . THR A 1 108 ? -11.117 -15.029 14.762 1.00 75.75 108 THR A CA 1
ATOM 844 C C . THR A 1 108 ? -9.967 -14.086 15.127 1.00 75.75 108 THR A C 1
ATOM 846 O O . THR A 1 108 ? -9.429 -14.194 16.224 1.00 75.75 108 THR A O 1
ATOM 849 N N . SER A 1 109 ? -9.551 -13.181 14.234 1.00 80.19 109 SER A N 1
ATOM 850 C CA . SER A 1 109 ? -8.377 -12.319 14.450 1.00 80.19 109 SER A CA 1
ATOM 851 C C . SER A 1 109 ? -8.717 -10.841 14.315 1.00 80.19 109 SER A C 1
ATOM 853 O O . SER A 1 109 ? -9.121 -10.399 13.247 1.00 80.19 109 SER A O 1
ATOM 855 N N . ASN A 1 110 ? -8.475 -10.063 15.368 1.00 86.75 110 ASN A N 1
ATOM 856 C CA . ASN A 1 110 ? -8.620 -8.602 15.377 1.00 86.75 110 ASN A CA 1
ATOM 857 C C . ASN A 1 110 ? -7.308 -7.867 15.047 1.00 86.75 110 ASN A C 1
ATOM 859 O O . ASN A 1 110 ? -7.207 -6.652 15.202 1.00 86.75 110 ASN A O 1
ATOM 863 N N . LEU A 1 111 ? -6.290 -8.599 14.589 1.00 89.50 111 LEU A N 1
ATOM 864 C CA . LEU A 1 111 ? -4.976 -8.044 14.288 1.00 89.50 111 LEU A CA 1
ATOM 865 C C . LEU A 1 111 ? -4.907 -7.590 12.829 1.00 89.50 111 LEU A C 1
ATOM 8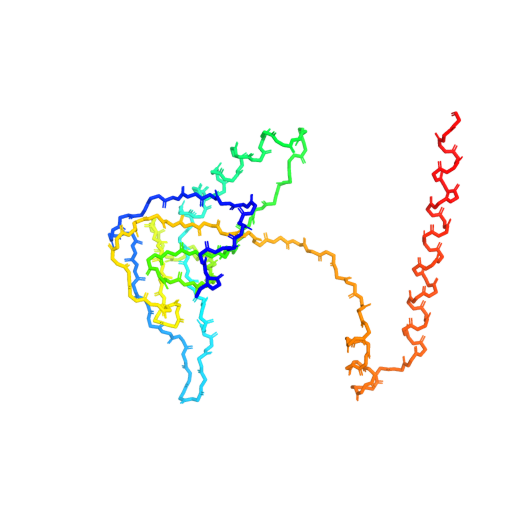67 O O . LEU A 1 111 ? -5.022 -8.395 11.901 1.00 89.50 111 LEU A O 1
ATOM 871 N N . LEU A 1 112 ? -4.696 -6.290 12.635 1.00 90.69 112 LEU A N 1
ATOM 872 C CA . LEU A 1 112 ? -4.304 -5.704 11.362 1.00 90.69 112 LEU A CA 1
ATOM 873 C C . LEU A 1 112 ? -2.809 -5.921 11.161 1.00 90.69 112 LEU A C 1
ATOM 875 O O . LEU A 1 112 ? -1.986 -5.354 11.878 1.00 90.69 112 LEU A O 1
ATOM 879 N N . GLU A 1 113 ? -2.461 -6.706 10.149 1.00 91.12 113 GLU A N 1
ATOM 880 C CA . GLU A 1 113 ? -1.077 -6.931 9.760 1.00 91.12 113 GLU A CA 1
ATOM 881 C C . GLU A 1 113 ? -0.714 -6.032 8.582 1.00 91.12 113 GLU A C 1
ATOM 883 O O . GLU A 1 113 ? -1.291 -6.134 7.493 1.00 91.12 113 GLU A O 1
ATOM 888 N N . ILE A 1 114 ? 0.287 -5.180 8.780 1.00 90.56 114 ILE A N 1
ATOM 889 C CA . ILE A 1 114 ? 0.934 -4.456 7.689 1.00 90.56 114 ILE A CA 1
ATOM 890 C C . ILE A 1 114 ? 1.960 -5.398 7.068 1.00 90.56 114 ILE A C 1
ATOM 892 O O . ILE A 1 114 ? 2.809 -5.933 7.758 1.00 90.56 114 ILE A O 1
ATOM 896 N N . VAL A 1 115 ? 1.864 -5.648 5.76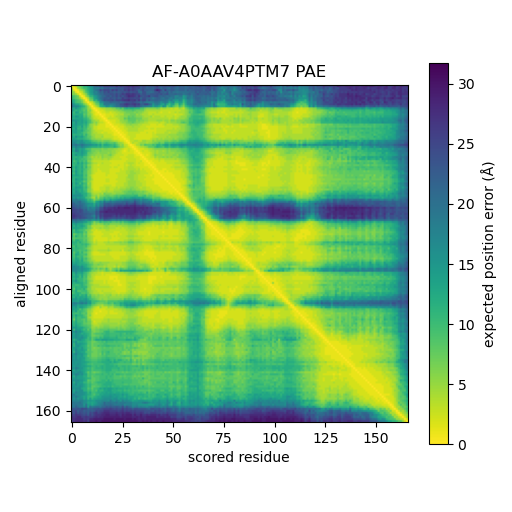7 1.00 89.25 115 VAL A N 1
ATOM 897 C CA . VAL A 1 115 ? 2.778 -6.541 5.036 1.00 89.25 115 VAL A CA 1
ATOM 898 C C . VAL A 1 115 ? 3.917 -5.752 4.404 1.00 89.25 115 VAL A C 1
ATOM 900 O O . VAL A 1 115 ? 5.049 -6.229 4.338 1.00 89.25 115 VAL A O 1
ATOM 903 N N . LYS A 1 116 ? 3.588 -4.573 3.867 1.00 87.38 116 LYS A N 1
ATOM 904 C CA . LYS A 1 116 ? 4.509 -3.727 3.113 1.00 87.38 116 LYS A CA 1
ATOM 905 C C . LYS A 1 116 ? 4.030 -2.285 3.116 1.00 87.38 116 LYS A C 1
ATOM 907 O O . LYS A 1 116 ? 2.829 -2.031 3.013 1.00 87.38 116 LYS A O 1
ATOM 912 N N . ILE A 1 117 ? 4.973 -1.355 3.141 1.00 88.50 117 ILE A N 1
ATOM 913 C CA . ILE A 1 117 ? 4.696 0.077 3.017 1.00 88.50 117 ILE A CA 1
ATOM 914 C C . ILE A 1 117 ? 4.916 0.580 1.587 1.00 88.50 117 ILE A C 1
ATOM 916 O O . ILE A 1 117 ? 5.727 0.0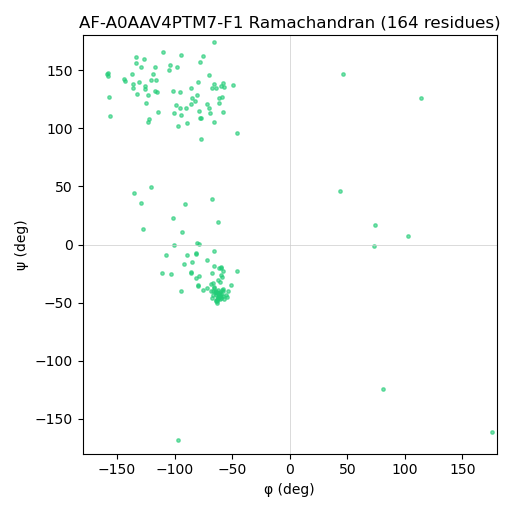34 0.827 1.00 88.50 117 ILE A O 1
ATOM 920 N N . SER A 1 118 ? 4.201 1.639 1.203 1.00 87.56 118 SER A N 1
ATOM 921 C CA . SER A 1 118 ? 4.549 2.416 0.014 1.00 87.56 118 SER A CA 1
ATOM 922 C C . SER A 1 118 ? 5.977 2.926 0.166 1.00 87.56 118 SER A C 1
ATOM 924 O O . SER A 1 118 ? 6.324 3.393 1.237 1.00 87.56 118 SER A O 1
ATOM 926 N N . ALA A 1 119 ? 6.806 2.833 -0.868 1.00 84.38 119 ALA A N 1
ATOM 927 C CA . ALA A 1 119 ? 8.146 3.412 -0.874 1.00 84.38 119 ALA A CA 1
ATOM 928 C C . ALA A 1 119 ? 8.596 3.612 -2.325 1.00 84.38 119 ALA A C 1
ATOM 930 O O . ALA A 1 119 ? 8.219 2.797 -3.180 1.00 84.38 119 ALA A O 1
ATOM 931 N N . PRO A 1 120 ? 9.408 4.641 -2.627 1.00 80.31 120 PRO A N 1
ATOM 932 C CA . PRO A 1 120 ? 10.036 4.751 -3.935 1.00 80.31 120 PRO A CA 1
ATOM 933 C C . PRO A 1 120 ? 10.911 3.517 -4.187 1.00 80.31 120 PRO A C 1
ATOM 935 O O . PRO A 1 120 ? 11.629 3.041 -3.308 1.00 80.31 120 PRO A O 1
ATOM 938 N N . ARG A 1 121 ? 10.829 2.966 -5.397 1.00 79.69 121 ARG A N 1
ATOM 939 C CA . ARG A 1 121 ? 11.640 1.826 -5.832 1.00 79.69 121 ARG A CA 1
ATOM 940 C C . ARG A 1 121 ? 12.347 2.215 -7.120 1.00 79.69 121 ARG A C 1
ATOM 942 O O . ARG A 1 121 ? 11.724 2.800 -8.002 1.00 79.69 121 ARG A O 1
ATOM 949 N N . GLY A 1 122 ? 13.629 1.874 -7.226 1.00 81.06 122 GLY A N 1
ATOM 950 C CA . GLY A 1 122 ? 14.349 1.986 -8.490 1.00 81.06 122 GLY A CA 1
ATOM 951 C C . GLY A 1 122 ? 13.660 1.130 -9.550 1.00 81.06 122 GLY A C 1
ATOM 952 O O . GLY A 1 122 ? 13.393 -0.051 -9.318 1.00 81.06 122 GLY A O 1
ATOM 953 N N . LEU A 1 123 ? 13.338 1.736 -10.689 1.00 80.19 123 LEU A N 1
ATOM 954 C CA . LEU A 1 123 ? 12.788 1.041 -11.845 1.00 80.19 123 LEU A CA 1
ATOM 955 C C . LEU A 1 123 ? 13.905 0.832 -12.862 1.00 80.19 123 LEU A C 1
ATOM 957 O O . LEU A 1 123 ? 14.611 1.772 -13.216 1.00 80.19 123 LEU A O 1
ATOM 961 N N . PHE A 1 124 ? 14.016 -0.390 -13.372 1.00 84.19 124 PHE A N 1
ATOM 962 C CA . PHE A 1 124 ? 14.953 -0.732 -14.434 1.00 84.19 124 PHE A CA 1
ATOM 963 C C . PHE A 1 124 ? 14.184 -1.266 -15.636 1.00 84.19 124 PHE A C 1
ATOM 965 O O . PHE A 1 124 ? 13.208 -2.008 -15.488 1.00 84.19 124 PHE A O 1
ATOM 972 N N . LEU A 1 125 ? 14.634 -0.900 -16.835 1.00 86.56 125 LEU A N 1
ATOM 973 C CA . LEU A 1 125 ? 14.082 -1.449 -18.066 1.00 86.56 125 LEU A CA 1
ATOM 974 C C . LEU A 1 125 ? 14.481 -2.921 -18.180 1.00 86.56 125 LEU A C 1
ATOM 976 O O . LEU A 1 125 ? 15.654 -3.255 -18.337 1.00 86.56 125 LEU A O 1
ATOM 980 N N . ASN A 1 126 ? 13.490 -3.806 -18.098 1.00 89.44 126 ASN A N 1
ATOM 981 C CA . ASN A 1 126 ? 13.671 -5.227 -18.357 1.00 89.44 126 ASN A CA 1
ATOM 982 C C . ASN A 1 126 ? 13.315 -5.557 -19.817 1.00 89.44 126 ASN A C 1
ATOM 984 O O . ASN A 1 126 ? 12.649 -4.783 -20.507 1.00 89.44 126 ASN A O 1
ATOM 988 N N . ARG A 1 127 ? 13.760 -6.725 -20.298 1.00 88.94 127 ARG A N 1
ATOM 989 C CA . ARG A 1 127 ? 13.514 -7.155 -21.685 1.00 88.94 127 ARG A CA 1
ATOM 990 C C . ARG A 1 127 ? 12.020 -7.142 -22.064 1.00 88.94 127 ARG A C 1
ATOM 992 O O . ARG A 1 127 ? 11.722 -6.589 -23.117 1.00 88.94 127 ARG A O 1
ATOM 999 N N . PRO A 1 128 ? 11.080 -7.648 -21.234 1.00 92.25 128 PRO A N 1
ATOM 1000 C CA . PRO A 1 128 ? 9.650 -7.567 -21.546 1.00 92.25 128 PRO A CA 1
ATOM 1001 C C . PRO A 1 128 ? 9.128 -6.138 -21.748 1.00 92.25 128 PRO A C 1
ATOM 1003 O O . PRO A 1 128 ? 8.404 -5.886 -22.708 1.00 92.25 128 PRO A O 1
ATOM 1006 N N . LEU A 1 129 ? 9.513 -5.191 -20.885 1.00 91.31 129 LEU A N 1
ATOM 1007 C CA . LEU A 1 129 ? 9.114 -3.784 -21.009 1.00 91.31 129 LEU A CA 1
ATOM 1008 C C . LEU A 1 129 ? 9.662 -3.158 -22.292 1.00 91.31 129 LEU A C 1
ATOM 1010 O O . LEU A 1 129 ? 8.938 -2.440 -22.975 1.00 91.31 129 LEU A O 1
ATOM 1014 N N . ILE A 1 130 ? 10.915 -3.458 -22.641 1.00 92.44 130 ILE A N 1
ATOM 1015 C CA . ILE A 1 130 ? 11.531 -2.988 -23.888 1.00 92.44 130 ILE A CA 1
ATOM 1016 C C . ILE A 1 130 ? 10.744 -3.502 -25.098 1.00 92.44 130 ILE A C 1
ATOM 1018 O O . ILE A 1 130 ? 10.395 -2.709 -25.966 1.00 92.44 130 ILE A O 1
ATOM 1022 N N . SER A 1 131 ? 10.404 -4.794 -25.129 1.00 92.94 131 SER A N 1
ATOM 1023 C CA . SER A 1 131 ? 9.621 -5.379 -26.225 1.00 92.94 131 SER A CA 1
ATOM 1024 C C . SER A 1 131 ? 8.239 -4.738 -26.372 1.00 92.94 131 SER A C 1
ATOM 1026 O O . SER A 1 131 ? 7.808 -4.472 -27.491 1.00 92.94 131 SER A O 1
ATOM 1028 N N . ILE A 1 132 ? 7.552 -4.443 -25.263 1.00 94.50 132 ILE A N 1
ATOM 1029 C CA . ILE A 1 132 ? 6.257 -3.743 -25.298 1.00 94.50 132 ILE A CA 1
ATOM 1030 C C . ILE A 1 132 ? 6.426 -2.334 -25.878 1.00 94.50 132 ILE A C 1
ATOM 1032 O O . ILE A 1 132 ? 5.672 -1.929 -26.758 1.00 94.50 132 ILE A O 1
ATOM 1036 N N . LEU A 1 133 ? 7.422 -1.580 -25.411 1.00 94.81 133 LEU A N 1
ATOM 1037 C CA . LEU A 1 133 ? 7.660 -0.214 -25.879 1.00 94.81 133 LEU A CA 1
ATOM 1038 C C . LEU A 1 133 ? 8.072 -0.168 -27.358 1.00 94.81 133 LEU A C 1
ATOM 1040 O O . LEU A 1 133 ? 7.656 0.736 -28.080 1.00 94.81 133 LEU A O 1
ATOM 1044 N N . GLU A 1 134 ? 8.845 -1.149 -27.824 1.00 94.31 134 GLU A N 1
ATOM 1045 C CA . GLU A 1 134 ? 9.191 -1.301 -29.239 1.00 94.31 134 GLU A CA 1
ATOM 1046 C C . GLU A 1 134 ? 7.945 -1.546 -30.101 1.00 94.31 134 GLU A C 1
ATOM 1048 O O . GLU A 1 134 ? 7.755 -0.865 -31.109 1.00 94.31 134 GLU A O 1
ATOM 1053 N N . GLN A 1 135 ? 7.044 -2.439 -29.671 1.00 94.19 135 GLN A N 1
ATOM 1054 C CA . GLN A 1 135 ? 5.762 -2.680 -30.350 1.00 94.19 135 GLN A CA 1
ATOM 1055 C C . GLN A 1 135 ? 4.857 -1.440 -30.371 1.00 94.19 135 GLN A C 1
ATOM 1057 O O . GLN A 1 135 ? 4.105 -1.243 -31.323 1.00 94.19 135 GLN A O 1
ATOM 1062 N N . LEU A 1 136 ? 4.954 -0.580 -29.354 1.00 95.56 136 LEU A N 1
ATOM 1063 C CA . LEU A 1 136 ? 4.261 0.711 -29.298 1.00 95.56 136 LEU A CA 1
ATOM 1064 C C . LEU A 1 136 ? 4.949 1.813 -30.130 1.00 95.56 136 LEU A C 1
ATOM 1066 O O . LEU A 1 136 ? 4.457 2.940 -30.173 1.00 95.56 136 LEU A O 1
ATOM 1070 N N . GLY A 1 137 ? 6.060 1.507 -30.811 1.00 94.06 137 GLY A N 1
ATOM 1071 C CA . GLY A 1 137 ? 6.722 2.397 -31.769 1.00 94.06 137 GLY A CA 1
ATOM 1072 C C . GLY A 1 137 ? 7.980 3.101 -31.256 1.00 94.06 137 GLY A C 1
ATOM 1073 O O . GLY A 1 137 ? 8.534 3.953 -31.959 1.00 94.06 137 GLY A O 1
ATOM 1074 N N . VAL A 1 138 ? 8.474 2.767 -30.059 1.00 94.75 138 VAL A N 1
ATOM 1075 C CA . VAL A 1 138 ? 9.757 3.297 -29.574 1.00 94.75 138 VAL A CA 1
ATOM 1076 C C . VAL A 1 138 ? 10.901 2.649 -30.354 1.00 94.75 138 VAL A C 1
ATOM 1078 O O . VAL A 1 138 ? 11.087 1.437 -30.337 1.00 94.75 138 VAL A O 1
ATOM 1081 N N . LYS A 1 139 ? 11.705 3.468 -31.038 1.00 94.50 139 LYS A N 1
ATOM 1082 C CA . LYS A 1 139 ? 12.827 2.980 -31.850 1.00 94.50 139 LYS A CA 1
ATOM 1083 C C . LYS A 1 139 ? 13.908 2.340 -30.978 1.00 94.50 139 LYS A C 1
ATOM 1085 O O . LYS A 1 139 ? 14.348 2.939 -29.998 1.00 94.50 139 LYS A O 1
ATOM 1090 N N . ILE A 1 140 ? 14.446 1.211 -31.440 1.00 91.44 140 ILE A N 1
ATOM 1091 C CA . ILE A 1 140 ? 15.525 0.463 -30.774 1.00 91.44 140 ILE A CA 1
ATOM 1092 C C . ILE A 1 140 ? 16.743 1.323 -30.394 1.00 91.44 140 ILE A C 1
ATOM 1094 O O . ILE A 1 140 ? 17.336 1.142 -29.331 1.00 91.44 140 ILE A O 1
ATOM 1098 N N . ASN A 1 141 ? 17.074 2.324 -31.217 1.00 93.81 141 ASN A N 1
ATOM 1099 C CA . ASN A 1 141 ? 18.200 3.232 -30.986 1.00 93.81 141 ASN A CA 1
ATOM 1100 C C . ASN A 1 141 ? 18.095 4.004 -29.661 1.00 93.81 141 ASN A C 1
ATOM 1102 O O . ASN A 1 141 ? 19.121 4.359 -29.087 1.00 93.81 141 ASN A O 1
ATOM 1106 N N . VAL A 1 142 ? 16.879 4.252 -29.161 1.00 93.69 142 VAL A N 1
ATOM 1107 C CA . VAL A 1 142 ? 16.669 4.901 -27.858 1.00 93.69 142 VAL A CA 1
ATOM 1108 C C . VAL A 1 142 ? 17.142 3.986 -26.730 1.00 93.69 142 VAL A C 1
ATOM 1110 O O . VAL A 1 142 ? 17.884 4.429 -25.858 1.00 93.69 142 VAL A O 1
ATOM 1113 N N . PHE A 1 143 ? 16.786 2.698 -26.776 1.00 92.62 143 PHE A N 1
ATOM 1114 C CA . PHE A 1 143 ? 17.214 1.723 -25.770 1.00 92.62 143 PHE A CA 1
ATOM 1115 C C . PHE A 1 143 ? 18.722 1.479 -25.815 1.00 92.62 143 PHE A C 1
ATOM 1117 O O . PHE A 1 143 ? 19.358 1.422 -24.766 1.00 92.62 143 PHE A O 1
ATOM 1124 N N . LEU A 1 144 ? 19.307 1.400 -27.015 1.00 92.62 144 LEU A N 1
ATOM 1125 C CA . LEU A 1 144 ? 20.758 1.265 -27.180 1.00 92.62 144 LEU A CA 1
ATOM 1126 C C . LEU A 1 144 ? 21.511 2.472 -26.613 1.00 92.62 144 LEU A C 1
ATOM 1128 O O . LEU A 1 144 ? 22.548 2.301 -25.975 1.00 92.62 144 LEU A O 1
ATOM 1132 N N . LYS A 1 145 ? 20.979 3.686 -26.806 1.00 93.88 145 LYS A N 1
ATOM 1133 C CA . LYS A 1 145 ? 21.549 4.895 -26.209 1.00 93.88 145 LYS A CA 1
ATOM 1134 C C . LYS A 1 145 ? 21.488 4.840 -24.680 1.00 93.88 145 LYS A C 1
ATOM 1136 O O . LYS A 1 145 ? 22.521 4.997 -24.047 1.00 93.88 145 LYS A O 1
ATOM 1141 N N . LEU A 1 146 ? 20.324 4.532 -24.103 1.00 92.06 146 LEU A N 1
ATOM 1142 C CA . LEU A 1 146 ? 20.162 4.413 -22.646 1.00 92.06 146 LEU A CA 1
ATOM 1143 C C . LEU A 1 146 ? 21.080 3.343 -22.039 1.00 92.06 146 LEU A C 1
ATOM 1145 O O . LEU A 1 146 ? 21.646 3.546 -20.970 1.00 92.06 146 LEU A O 1
ATOM 1149 N N . GLN A 1 147 ? 21.254 2.212 -22.728 1.00 90.81 147 GLN A N 1
ATOM 1150 C CA . GLN A 1 147 ? 22.187 1.172 -22.303 1.00 90.81 147 GLN A CA 1
ATOM 1151 C C . GLN A 1 147 ? 23.635 1.672 -22.335 1.00 90.81 147 GLN A C 1
ATOM 1153 O O . GLN A 1 147 ? 24.390 1.409 -21.403 1.00 90.81 147 GLN A O 1
ATOM 1158 N N . LYS A 1 148 ? 24.024 2.390 -23.395 1.00 93.25 148 LYS A N 1
ATOM 1159 C CA . LYS A 1 148 ? 25.365 2.967 -23.513 1.00 93.25 148 LYS A CA 1
ATOM 1160 C C . LYS A 1 148 ? 25.631 3.993 -22.411 1.00 93.25 148 LYS A C 1
ATOM 1162 O O . LYS A 1 148 ? 26.688 3.921 -21.795 1.00 93.25 148 LYS A O 1
ATOM 1167 N N . ASP A 1 149 ? 24.682 4.888 -22.152 1.00 91.88 149 ASP A N 1
ATOM 1168 C CA . ASP A 1 149 ? 24.791 5.919 -21.115 1.00 91.88 149 ASP A CA 1
ATOM 1169 C C . ASP A 1 149 ? 24.949 5.269 -19.725 1.00 91.88 149 ASP A C 1
ATOM 1171 O O . ASP A 1 149 ? 25.883 5.592 -19.001 1.00 91.88 149 ASP A O 1
ATOM 1175 N N . MET A 1 150 ? 24.149 4.241 -19.407 1.00 89.50 150 MET A N 1
ATOM 1176 C CA . MET A 1 150 ? 24.293 3.477 -18.157 1.00 89.50 150 MET A CA 1
ATOM 1177 C C . MET A 1 150 ? 25.669 2.805 -18.023 1.00 89.50 150 MET A C 1
ATOM 1179 O O . 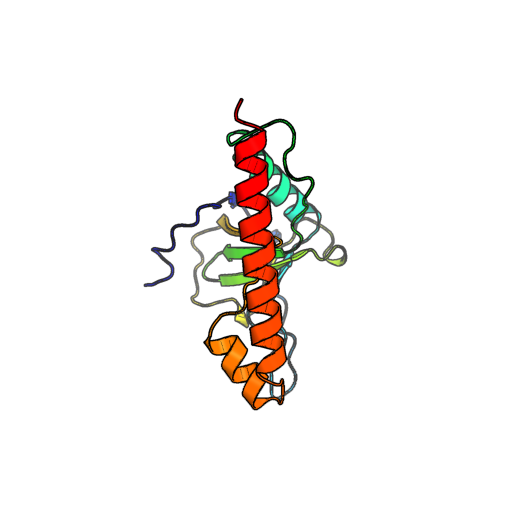MET A 1 150 ? 26.250 2.796 -16.940 1.00 89.50 150 MET A O 1
ATOM 1183 N N . VAL A 1 151 ? 26.195 2.211 -19.100 1.00 90.62 151 VAL A N 1
ATOM 1184 C CA . VAL A 1 151 ? 27.529 1.589 -19.076 1.00 90.62 151 VAL A CA 1
ATOM 1185 C C . VAL A 1 151 ? 28.609 2.641 -18.823 1.00 90.62 151 VAL A C 1
ATOM 1187 O O . VAL A 1 151 ? 29.517 2.372 -18.041 1.00 90.62 151 VAL A O 1
ATOM 1190 N N . LEU A 1 152 ? 28.500 3.823 -19.438 1.00 92.12 152 LEU A N 1
ATOM 1191 C CA . LEU A 1 152 ? 29.436 4.928 -19.220 1.00 92.12 152 LEU A CA 1
ATOM 1192 C C . LEU A 1 152 ? 29.403 5.417 -17.764 1.00 92.12 152 LEU A C 1
ATOM 1194 O O . LEU A 1 152 ? 30.454 5.452 -17.124 1.00 92.12 152 LEU A O 1
ATOM 1198 N N . ASP A 1 153 ? 28.215 5.662 -17.208 1.00 89.69 153 ASP A N 1
ATOM 1199 C CA . ASP A 1 153 ? 28.048 6.085 -15.810 1.00 89.69 153 ASP A CA 1
ATOM 1200 C C . ASP A 1 153 ? 28.644 5.069 -14.817 1.00 89.69 153 ASP A C 1
ATOM 1202 O O . ASP A 1 153 ? 29.290 5.433 -13.827 1.00 89.69 153 ASP A O 1
ATOM 1206 N N . LEU A 1 154 ? 28.462 3.771 -15.093 1.00 87.81 154 LEU A N 1
ATOM 1207 C CA . LEU A 1 154 ? 29.050 2.695 -14.295 1.00 87.81 154 LEU A CA 1
ATOM 1208 C C . LEU A 1 154 ? 30.578 2.674 -14.415 1.00 87.81 154 LEU A C 1
ATOM 1210 O O . LEU A 1 154 ? 31.264 2.517 -13.405 1.00 87.81 154 LEU A O 1
ATOM 1214 N N . THR A 1 155 ? 31.128 2.841 -15.622 1.00 89.00 155 THR A N 1
ATOM 1215 C CA . THR A 1 155 ? 32.585 2.888 -15.809 1.00 89.00 155 THR A CA 1
ATOM 1216 C C . THR A 1 155 ? 33.214 4.089 -15.117 1.00 89.00 155 THR A C 1
ATOM 1218 O O . THR A 1 155 ? 34.251 3.928 -14.474 1.00 89.00 155 THR A O 1
ATOM 1221 N N . ASP A 1 156 ? 32.574 5.256 -15.174 1.00 88.94 156 ASP A N 1
ATOM 1222 C CA . ASP A 1 156 ? 33.053 6.453 -14.492 1.00 88.94 156 ASP A CA 1
ATOM 1223 C C . ASP A 1 156 ? 33.042 6.239 -12.976 1.00 88.94 156 ASP A C 1
ATOM 1225 O O . ASP A 1 156 ? 34.069 6.425 -12.321 1.00 88.94 156 ASP A O 1
ATOM 1229 N N . SER A 1 157 ? 31.937 5.734 -12.421 1.00 87.38 157 SER A N 1
ATOM 1230 C CA . SER A 1 157 ? 31.826 5.438 -10.985 1.00 87.38 157 SER A CA 1
ATOM 1231 C C . SER A 1 157 ? 32.936 4.495 -10.495 1.00 87.38 157 SER A C 1
ATOM 1233 O O . SER A 1 157 ? 33.585 4.771 -9.485 1.00 87.38 157 SER A O 1
ATOM 1235 N N . LEU A 1 158 ? 33.239 3.436 -11.255 1.00 84.00 158 LEU A N 1
ATOM 1236 C CA . LEU A 1 158 ? 34.310 2.485 -10.929 1.00 84.00 158 LEU A CA 1
ATOM 1237 C C . LEU A 1 158 ? 35.718 3.105 -11.011 1.00 84.00 158 LEU A C 1
ATOM 1239 O O . LEU A 1 158 ? 36.614 2.732 -10.248 1.00 84.00 158 LEU A O 1
ATOM 1243 N N . ILE A 1 159 ? 35.945 4.051 -11.927 1.00 83.81 159 ILE A N 1
ATOM 1244 C CA . ILE A 1 159 ? 37.225 4.767 -12.049 1.00 83.81 159 ILE A CA 1
ATOM 1245 C C . ILE A 1 159 ? 37.410 5.755 -10.885 1.00 83.81 159 ILE A C 1
ATOM 1247 O O . ILE A 1 159 ? 38.531 5.908 -10.388 1.00 83.81 159 ILE A O 1
ATOM 1251 N N . TYR A 1 160 ? 36.336 6.410 -10.433 1.00 72.19 160 TYR A N 1
ATOM 1252 C CA . TYR A 1 160 ? 36.376 7.373 -9.329 1.00 72.19 160 TYR A CA 1
ATOM 1253 C C . TYR A 1 160 ? 36.508 6.715 -7.947 1.00 72.19 160 TYR A C 1
ATOM 1255 O O . TYR A 1 160 ? 37.311 7.199 -7.147 1.00 72.19 160 TYR A O 1
ATOM 1263 N N . GLU A 1 161 ? 35.848 5.582 -7.675 1.00 63.81 161 GLU A N 1
ATOM 1264 C CA . GLU A 1 161 ? 36.078 4.819 -6.431 1.00 63.81 161 GLU A CA 1
ATOM 1265 C C . GLU A 1 161 ? 37.549 4.406 -6.279 1.00 63.81 161 GLU A C 1
ATOM 1267 O O . GLU A 1 161 ? 38.135 4.509 -5.200 1.00 63.81 161 GLU A O 1
ATOM 1272 N N . LYS A 1 162 ? 38.205 4.037 -7.387 1.00 55.03 162 LYS A N 1
ATOM 1273 C CA . LYS A 1 162 ? 39.621 3.645 -7.392 1.00 55.03 162 LYS A CA 1
ATOM 1274 C C . LYS A 1 162 ? 40.582 4.791 -7.030 1.00 55.03 162 LYS A C 1
ATOM 1276 O O . LYS A 1 162 ? 41.729 4.521 -6.674 1.00 55.03 162 LYS A O 1
ATOM 1281 N N . LYS A 1 163 ? 40.150 6.058 -7.109 1.00 50.78 163 LYS A N 1
ATOM 1282 C CA . LYS A 1 163 ? 40.948 7.233 -6.705 1.00 50.78 163 LYS A CA 1
ATOM 1283 C C . LYS A 1 163 ? 40.844 7.568 -5.212 1.00 50.78 163 LYS A C 1
ATOM 1285 O O . LYS A 1 163 ? 41.765 8.198 -4.705 1.00 50.78 163 LYS A O 1
ATOM 1290 N N . LEU A 1 164 ? 39.773 7.159 -4.528 1.00 50.25 164 LEU A N 1
ATOM 1291 C CA . LEU A 1 164 ? 39.523 7.456 -3.106 1.00 50.25 164 LEU A CA 1
ATOM 1292 C C . LEU A 1 164 ? 40.111 6.405 -2.145 1.00 50.25 164 LEU A C 1
ATOM 1294 O O . LEU A 1 164 ? 40.134 6.626 -0.941 1.00 50.25 164 LEU A O 1
ATOM 1298 N N . GLY A 1 165 ? 40.605 5.278 -2.665 1.00 50.22 165 GLY A N 1
ATOM 1299 C CA . GLY A 1 165 ? 41.239 4.204 -1.890 1.00 50.22 165 GLY A CA 1
ATOM 1300 C C . GLY A 1 165 ? 42.760 4.327 -1.713 1.00 50.22 165 GLY A C 1
ATOM 1301 O O . GLY A 1 165 ? 43.437 3.299 -1.754 1.00 50.22 165 GLY A O 1
ATOM 1302 N N . LYS A 1 166 ? 43.312 5.541 -1.579 1.00 36.41 166 LYS A N 1
ATOM 1303 C CA . LYS A 1 166 ? 44.731 5.772 -1.244 1.00 36.41 166 LYS A CA 1
ATOM 1304 C C . LYS A 1 166 ? 44.886 6.567 0.039 1.00 36.41 166 LYS A C 1
ATOM 1306 O O . LYS A 1 166 ? 44.180 7.588 0.164 1.00 36.41 166 LYS A O 1
#

InterPro domains:
  IPR007855 RNA-dependent RNA polymerase [PTHR23079] (1-157)
  IPR057596 RDRP, core domain [PF05183] (1-158)

pLDDT: mean 82.77, std 15.84, range [36.41, 95.69]

Mean predicted aligned error: 9.72 Å

Secondary structure (DSSP, 8-state):
-TTTT---TT-EEEE--GGGEEE----EETTEESSTTEEEE-HHHHHHHHHHHHHHHTTSS-S--------EEEEEETTEEEEEEE-GGG-SS-EEE-GGGBSS---S--EEEEEEE---------HHHHHHHHHTT--HHHHHHHHHHHHHHHHHHHHHHHHH--

Nearest PDB structures (foldseek):
  7y7s-assembly1_A  TM=8.014E-01  e=3.714E-07  Neurospora crassa
  5fsw-assembly1_A  TM=8.060E-01  e=1.944E-07  Thermothielavioides terrestris
  2j7o-assembly1_A-2  TM=8.099E-01  e=6.234E-07  Neurospora crassa
  2j7n-assembly1_B  TM=8.060E-01  e=8.617E-07  Neurospora crassa
  7y7p-assembly1_B  TM=8.045E-01  e=2.590E-06  Neurospora crassa

Radius of gyration: 21.7 Å; Cα contacts (8 Å, |Δi|>4): 218; chains: 1; bounding box: 67×35×50 Å

Organism: Caerostris extrusa (NCBI:txid172846)

Foldseek 3Di:
DVVVPDDQPQWDKDFDDPVQEAEDEFDDDPVDTPCQQEWEWEPQQLVVSVVSSVVVCVVPDDPCPPPDRFQKFFKDAQQFTGMYGYDNVVPDGHIYDYPSRRPDGGDDDRMIITRDTDDDDDDDDDPVNVVVVVVVPDDPVVVVVVVVVVVVVVVVVVVVVVVVPD

Sequence (166 aa):
MGQCFSTSDEAVQIELDDKDVVNIPDINNYKYVFSDGVGMLSKELSDEIREALNKRLTNRIDETGPNYNPSAFQIRFKGCKGMVAENPQLGSRKLAIRPSMEKFPCDTSNLLEIVKISAPRGLFLNRPLISILEQLGVKINVFLKLQKDMVLDLTDSLIYEKKLGK